Protein AF-0000000066513941 (afdb_homodimer)

Foldseek 3Di:
DVLVPLLVVLVVPDQQQQADPPQRHGNCLVCLPPPSNNVSSVVSPYDQQDDDPPDHSLGDPSRDPVRNVVSVVVVVVD/DVLVPLLVVLVVPDQQQQADPVQRHGNCLVCLPPPSNNVSSVVSPYDQQDDDPPDHSLGDPSRDPVNSVVSVVVVVVD

Sequence (156 aa):
QKVKAAKCLLECGADPNQPRQSDGRPPIFMALEDESLVEALVKHGADLFKTFQGWRLDAHPDTSPPIARMIKKLRQSMQKVKAAKCLLECGADPNQPRQSDGRPPIFMALEDESLVEALVKHGADLFKTFQGWRLDAHPDTSPPIARMIKKLRQSM

Radius of gyration: 16.65 Å; Cα contacts (8 Å, |Δi|>4): 236; chains: 2; bounding box: 23×48×45 Å

Structure (mmCIF, N/CA/C/O backbone):
data_AF-0000000066513941-model_v1
#
loop_
_entity.id
_entity.type
_entity.pdbx_description
1 polymer 'Ankyrin repeat protein'
#
loop_
_atom_site.group_PDB
_atom_site.id
_atom_site.type_symbol
_atom_site.label_atom_id
_atom_site.label_alt_id
_atom_site.label_comp_id
_atom_site.label_asym_id
_atom_site.label_entity_id
_atom_site.label_seq_id
_atom_site.pdbx_PDB_ins_code
_atom_site.Cartn_x
_atom_site.Cartn_y
_atom_site.Cartn_z
_atom_site.occupancy
_atom_site.B_iso_or_equiv
_atom_site.auth_seq_id
_atom_site.auth_comp_id
_atom_site.auth_asym_id
_atom_site.auth_atom_id
_atom_site.pdbx_PDB_model_num
ATOM 1 N N . GLN A 1 1 ? -13.742 4.715 -0.57 1 39.16 1 GLN A N 1
ATOM 2 C CA . GLN A 1 1 ? -13.023 4.215 -1.733 1 39.16 1 GLN A CA 1
ATOM 3 C C . GLN A 1 1 ? -11.641 3.691 -1.341 1 39.16 1 GLN A C 1
ATOM 5 O O . GLN A 1 1 ? -10.68 4.457 -1.279 1 39.16 1 GLN A O 1
ATOM 10 N N . LYS A 1 2 ? -11.562 2.633 -0.43 1 47.47 2 LYS A N 1
ATOM 11 C CA . LYS A 1 2 ? -10.648 1.896 0.438 1 47.47 2 LYS A CA 1
ATOM 12 C C . LYS A 1 2 ? -9.406 1.444 -0.326 1 47.47 2 LYS A C 1
ATOM 14 O O . LYS A 1 2 ? -8.297 1.474 0.209 1 47.47 2 LYS A O 1
ATOM 19 N N . VAL A 1 3 ? -9.477 1.122 -1.786 1 54.62 3 VAL A N 1
ATOM 20 C CA . VAL A 1 3 ? -8.406 0.767 -2.709 1 54.62 3 VAL A CA 1
ATOM 21 C C . VAL A 1 3 ? -7.531 1.988 -2.979 1 54.62 3 VAL A C 1
ATOM 23 O O . VAL A 1 3 ? -6.379 1.854 -3.396 1 54.62 3 VAL A O 1
ATOM 26 N N . LYS A 1 4 ? -7.781 3.059 -2.402 1 73.44 4 LYS A N 1
ATOM 27 C CA . LYS A 1 4 ? -7.176 4.332 -2.779 1 73.44 4 LYS A CA 1
ATOM 28 C C . LYS A 1 4 ? -5.797 4.492 -2.148 1 73.44 4 LYS A C 1
ATOM 30 O O . LYS A 1 4 ? -4.871 5 -2.789 1 73.44 4 LYS A O 1
ATOM 35 N N . ALA A 1 5 ? -5.539 3.682 -1.099 1 81.94 5 ALA A N 1
ATOM 36 C CA . ALA A 1 5 ? -4.273 3.918 -0.416 1 81.94 5 ALA A CA 1
ATOM 37 C C . ALA A 1 5 ? -3.135 3.16 -1.094 1 81.94 5 ALA A C 1
ATOM 39 O O . ALA A 1 5 ? -2.031 3.691 -1.25 1 81.94 5 ALA A O 1
ATOM 40 N N . ALA A 1 6 ? -3.414 1.974 -1.559 1 87.19 6 ALA A N 1
ATOM 41 C CA . ALA A 1 6 ? -2.404 1.22 -2.295 1 87.19 6 ALA A CA 1
ATOM 42 C C . ALA A 1 6 ? -2.025 1.932 -3.59 1 87.19 6 ALA A C 1
ATOM 44 O O . ALA A 1 6 ? -0.845 2.008 -3.941 1 87.19 6 ALA A O 1
ATOM 45 N N . LYS A 1 7 ? -3.01 2.445 -4.223 1 88.12 7 LYS A N 1
ATOM 46 C CA . LYS A 1 7 ? -2.764 3.18 -5.461 1 88.12 7 LYS A CA 1
ATOM 47 C C . LYS A 1 7 ? -1.881 4.398 -5.215 1 88.12 7 LYS A C 1
ATOM 49 O O . LYS A 1 7 ? -0.996 4.707 -6.016 1 88.12 7 LYS A O 1
ATOM 54 N N . CYS A 1 8 ? -2.086 5 -4.211 1 85.94 8 CYS A N 1
ATOM 55 C CA . CYS A 1 8 ? -1.29 6.168 -3.855 1 85.94 8 CYS A CA 1
ATOM 56 C C . CYS A 1 8 ? 0.178 5.797 -3.682 1 85.94 8 CYS A C 1
ATOM 58 O O . CYS A 1 8 ? 1.058 6.445 -4.25 1 85.94 8 CYS A O 1
ATOM 60 N N . LEU A 1 9 ? 0.419 4.727 -2.914 1 93.38 9 LEU A N 1
ATOM 61 C CA . LEU A 1 9 ? 1.801 4.324 -2.676 1 93.38 9 LEU A CA 1
ATOM 62 C C . LEU A 1 9 ? 2.48 3.92 -3.979 1 93.38 9 LEU A C 1
ATOM 64 O O . LEU A 1 9 ? 3.652 4.238 -4.199 1 93.38 9 LEU A O 1
ATOM 68 N N . LEU A 1 10 ? 1.769 3.365 -4.781 1 94.69 10 LEU A N 1
ATOM 69 C CA . LEU A 1 10 ? 2.307 2.99 -6.086 1 94.69 10 LEU A CA 1
ATOM 70 C C . LEU A 1 10 ? 2.619 4.23 -6.918 1 94.69 10 LEU A C 1
ATOM 72 O O . LEU A 1 10 ? 3.672 4.305 -7.555 1 94.69 10 LEU A O 1
ATOM 76 N N . GLU A 1 11 ? 1.761 5.219 -6.906 1 92.94 11 GLU A N 1
ATOM 77 C CA . GLU A 1 11 ? 1.978 6.477 -7.613 1 92.94 11 GLU A CA 1
ATOM 78 C C . GLU A 1 11 ? 3.158 7.246 -7.027 1 92.94 11 GLU A C 1
ATOM 80 O O . GLU A 1 11 ? 3.756 8.086 -7.699 1 92.94 11 GLU A O 1
ATOM 85 N N . CYS A 1 12 ? 3.531 6.844 -5.809 1 92.62 12 CYS A N 1
ATOM 86 C CA . CYS A 1 12 ? 4.652 7.477 -5.125 1 92.62 12 CYS A CA 1
ATOM 87 C C . CYS A 1 12 ? 5.945 6.707 -5.379 1 92.62 12 CYS A C 1
ATOM 89 O O . CYS A 1 12 ? 7.012 7.102 -4.902 1 92.62 12 CYS A O 1
ATOM 91 N N . GLY A 1 13 ? 5.809 5.621 -6.051 1 93.38 13 GLY A N 1
ATOM 92 C CA . GLY A 1 13 ? 7.027 4.973 -6.508 1 93.38 13 GLY A CA 1
ATOM 93 C C . GLY A 1 13 ? 7.293 3.648 -5.812 1 93.38 13 GLY A C 1
ATOM 94 O O . GLY A 1 13 ? 8.359 3.059 -5.977 1 93.38 13 GLY A O 1
ATOM 95 N N . ALA A 1 14 ? 6.367 3.193 -5.051 1 95.12 14 ALA A N 1
ATOM 96 C CA . ALA A 1 14 ? 6.527 1.876 -4.438 1 95.12 14 ALA A CA 1
ATOM 97 C C . ALA A 1 14 ? 6.715 0.796 -5.5 1 95.12 14 ALA A C 1
ATOM 99 O O . ALA A 1 14 ? 6.051 0.819 -6.539 1 95.12 14 ALA A O 1
ATOM 100 N N . ASP A 1 15 ? 7.648 -0.113 -5.254 1 95.69 15 ASP A N 1
ATOM 101 C CA . ASP A 1 15 ? 7.891 -1.234 -6.156 1 95.69 15 ASP A CA 1
ATOM 102 C C . ASP A 1 15 ? 6.805 -2.299 -6.008 1 95.69 15 ASP A C 1
ATOM 104 O O . ASP A 1 15 ? 6.688 -2.936 -4.961 1 95.69 15 ASP A O 1
ATOM 108 N N . PRO A 1 16 ? 6.07 -2.541 -7.023 1 96.31 16 PRO A N 1
ATOM 109 C CA . PRO A 1 16 ? 4.984 -3.518 -6.926 1 96.31 16 PRO A CA 1
ATOM 110 C C . PRO A 1 16 ? 5.492 -4.953 -6.812 1 96.31 16 PRO A C 1
ATOM 112 O O . PRO A 1 16 ? 4.707 -5.871 -6.555 1 96.31 16 PRO A O 1
ATOM 115 N N . ASN A 1 17 ? 6.773 -5.145 -6.941 1 97.19 17 ASN A N 1
ATOM 116 C CA . ASN A 1 17 ? 7.324 -6.496 -6.949 1 97.19 17 ASN A CA 1
ATOM 117 C C . ASN A 1 17 ? 8.18 -6.762 -5.715 1 97.19 17 ASN A C 1
ATOM 119 O O . ASN A 1 17 ? 8.695 -7.863 -5.539 1 97.19 17 ASN A O 1
ATOM 123 N N . GLN A 1 18 ? 8.344 -5.762 -4.887 1 95.88 18 GLN A N 1
ATOM 124 C CA . GLN A 1 18 ? 9.109 -5.969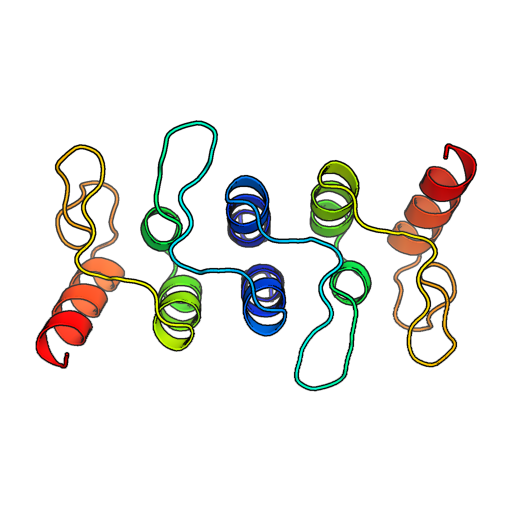 -3.664 1 95.88 18 GLN A CA 1
ATOM 125 C C . GLN A 1 18 ? 8.367 -6.883 -2.695 1 95.88 18 GLN A C 1
ATOM 127 O O . GLN A 1 18 ? 7.297 -6.531 -2.199 1 95.88 18 GLN A O 1
ATOM 132 N N . PRO A 1 19 ? 8.984 -7.977 -2.387 1 95.81 19 PRO A N 1
ATOM 133 C CA . PRO A 1 19 ? 8.273 -8.922 -1.513 1 95.81 19 PRO A CA 1
ATOM 134 C C . PRO A 1 19 ? 8.195 -8.43 -0.067 1 95.81 19 PRO A C 1
ATOM 136 O O . PRO A 1 19 ? 9.039 -7.652 0.375 1 95.81 19 PRO A O 1
ATOM 139 N N . ARG A 1 20 ? 7.121 -8.898 0.581 1 94.62 20 ARG A N 1
ATOM 140 C CA . ARG A 1 20 ? 6.984 -8.625 2.008 1 94.62 20 ARG A CA 1
ATOM 141 C C . ARG A 1 20 ? 8.164 -9.195 2.789 1 94.62 20 ARG A C 1
ATOM 143 O O . ARG A 1 20 ? 8.523 -10.359 2.607 1 94.62 20 ARG A O 1
ATOM 150 N N . GLN A 1 21 ? 8.648 -8.375 3.645 1 91.75 21 GLN A N 1
ATOM 151 C CA . GLN A 1 21 ? 9.875 -8.734 4.348 1 91.75 21 GLN A CA 1
ATOM 152 C C . GLN A 1 21 ? 9.648 -9.906 5.297 1 91.75 21 GLN A C 1
ATOM 154 O O . GLN A 1 21 ? 10.531 -10.742 5.477 1 91.75 21 GLN A O 1
ATOM 159 N N . SER A 1 22 ? 8.477 -9.992 5.84 1 92.25 22 SER A N 1
ATOM 160 C CA . SER A 1 22 ? 8.203 -10.961 6.898 1 92.25 22 SER A CA 1
ATOM 161 C C . SER A 1 22 ? 8.164 -12.383 6.348 1 92.25 22 SER A C 1
ATOM 163 O O . SER A 1 22 ? 8.609 -13.32 7.016 1 92.25 22 SER A O 1
ATOM 165 N N . ASP A 1 23 ? 7.668 -12.578 5.129 1 94.06 23 ASP A N 1
ATOM 166 C CA . ASP A 1 23 ? 7.457 -13.953 4.672 1 94.06 23 ASP A CA 1
ATOM 167 C C . ASP A 1 23 ? 7.824 -14.102 3.195 1 94.06 23 ASP A C 1
ATOM 169 O O . ASP A 1 23 ? 7.676 -15.18 2.619 1 94.06 23 ASP A O 1
ATOM 173 N N . GLY A 1 24 ? 8.25 -12.961 2.512 1 94.69 24 GLY A N 1
ATOM 174 C CA . GLY A 1 24 ? 8.664 -13.031 1.119 1 94.69 24 GLY A CA 1
ATOM 175 C C . GLY A 1 24 ? 7.496 -13 0.149 1 94.69 24 GLY A C 1
ATOM 176 O O . GLY A 1 24 ? 7.676 -13.203 -1.054 1 94.69 24 GLY A O 1
ATOM 177 N N . ARG A 1 25 ? 6.238 -12.719 0.625 1 94.69 25 ARG A N 1
ATOM 178 C CA . ARG A 1 25 ? 5.047 -12.711 -0.22 1 94.69 25 ARG A CA 1
ATOM 179 C C . ARG A 1 25 ? 5.066 -11.531 -1.182 1 94.69 25 ARG A C 1
ATOM 181 O O . ARG A 1 25 ? 5.203 -10.383 -0.756 1 94.69 25 ARG A O 1
ATOM 188 N N . PRO A 1 26 ? 4.961 -11.867 -2.457 1 96.06 26 PRO A N 1
ATOM 189 C CA . PRO A 1 26 ? 4.844 -10.75 -3.393 1 96.06 26 PRO A CA 1
ATOM 190 C C . PRO A 1 26 ? 3.531 -9.984 -3.232 1 96.06 26 PRO A C 1
ATOM 192 O O . PRO A 1 26 ? 2.494 -10.586 -2.936 1 96.06 26 PRO A O 1
ATOM 195 N N . PRO A 1 27 ? 3.592 -8.656 -3.508 1 95.25 27 PRO A N 1
ATOM 196 C CA . PRO A 1 27 ? 2.402 -7.816 -3.35 1 95.25 27 PRO A CA 1
ATOM 197 C C . PRO A 1 27 ? 1.204 -8.336 -4.141 1 95.25 27 PRO A C 1
ATOM 199 O O . PRO A 1 27 ? 0.071 -8.289 -3.654 1 95.25 27 PRO A O 1
ATOM 202 N N . ILE A 1 28 ? 1.425 -8.93 -5.254 1 95.75 28 ILE A N 1
ATOM 203 C CA . ILE A 1 28 ? 0.336 -9.375 -6.117 1 95.75 28 ILE A CA 1
ATOM 204 C C . ILE A 1 28 ? -0.45 -10.484 -5.43 1 95.75 28 ILE A C 1
ATOM 206 O O . ILE A 1 28 ? -1.646 -10.656 -5.68 1 95.75 28 ILE A O 1
ATOM 210 N N . PHE A 1 29 ? 0.138 -11.188 -4.512 1 95.38 29 PHE A N 1
ATOM 211 C CA . PHE A 1 29 ? -0.552 -12.266 -3.811 1 95.38 29 PHE A CA 1
ATOM 212 C C . PHE A 1 29 ? -1.425 -11.711 -2.691 1 95.38 29 PHE A C 1
ATOM 214 O O . PHE A 1 29 ? -2.207 -12.445 -2.084 1 95.38 29 PHE A O 1
ATOM 221 N N . MET A 1 30 ? -1.392 -10.516 -2.537 1 89.25 30 MET A N 1
ATOM 222 C CA . MET A 1 30 ? -2.307 -9.883 -1.594 1 89.25 30 MET A CA 1
ATOM 223 C C . MET A 1 30 ? -3.578 -9.414 -2.297 1 89.25 30 MET A C 1
ATOM 225 O O . MET A 1 30 ? -4.539 -9 -1.646 1 89.25 30 MET A O 1
ATOM 229 N N . ALA A 1 31 ? -3.67 -9.5 -3.525 1 92.56 31 ALA A N 1
ATOM 230 C CA . ALA A 1 31 ? -4.781 -9.008 -4.336 1 92.56 31 ALA A CA 1
ATOM 231 C C . ALA A 1 31 ? -5.66 -10.156 -4.816 1 92.56 31 ALA A C 1
ATOM 233 O O . ALA A 1 31 ? -6.453 -9.992 -5.75 1 92.56 31 ALA A O 1
ATOM 234 N N . LEU A 1 32 ? -5.664 -11.234 -4.188 1 93.69 32 LEU A N 1
ATOM 235 C CA . LEU A 1 32 ? -6.262 -12.477 -4.668 1 93.69 32 LEU A CA 1
ATOM 236 C C . LEU A 1 32 ? -7.781 -12.367 -4.715 1 93.69 32 LEU A C 1
ATOM 238 O O . LEU A 1 32 ? -8.445 -13.188 -5.344 1 93.69 32 LEU A O 1
ATOM 242 N N . GLU A 1 33 ? -8.336 -11.352 -4.094 1 93 33 GLU A N 1
ATOM 243 C CA . GLU A 1 33 ? -9.789 -11.172 -4.09 1 93 33 GLU A CA 1
ATOM 244 C C . GLU A 1 33 ? -10.172 -9.742 -4.434 1 93 33 GLU A C 1
ATOM 246 O O . GLU A 1 33 ? -11.289 -9.305 -4.156 1 93 33 GLU A O 1
ATOM 251 N N . ASP A 1 34 ? -9.242 -9.031 -4.98 1 90.75 34 ASP A N 1
ATOM 252 C CA . ASP A 1 34 ? -9.445 -7.602 -5.219 1 90.75 34 ASP A CA 1
ATOM 253 C C . ASP A 1 34 ? -9.016 -7.215 -6.629 1 90.75 34 ASP A C 1
ATOM 255 O O . ASP A 1 34 ? -7.855 -6.871 -6.863 1 90.75 34 ASP A O 1
ATOM 259 N N . GLU A 1 35 ? -10.039 -7.074 -7.438 1 92.69 35 GLU A N 1
ATOM 260 C CA . GLU A 1 35 ? -9.766 -6.77 -8.836 1 92.69 35 GLU A CA 1
ATOM 261 C C . GLU A 1 35 ? -9.086 -5.41 -8.984 1 92.69 35 GLU A C 1
ATOM 263 O O . GLU A 1 35 ? -8.172 -5.254 -9.797 1 92.69 35 GLU A O 1
ATOM 268 N N . SER A 1 36 ? -9.547 -4.488 -8.234 1 90 36 SER A N 1
ATOM 269 C CA . SER A 1 36 ? -9 -3.135 -8.32 1 90 36 SER A CA 1
ATOM 270 C C . SER A 1 36 ? -7.527 -3.109 -7.926 1 90 36 SER A C 1
ATOM 272 O O . SER A 1 36 ? -6.734 -2.383 -8.523 1 90 36 SER A O 1
ATOM 274 N N . LEU A 1 37 ? -7.184 -3.873 -6.918 1 92.19 37 LEU A N 1
ATOM 275 C CA . LEU A 1 37 ? -5.789 -3.924 -6.492 1 92.19 37 LEU A CA 1
ATOM 276 C C . LEU A 1 37 ? -4.93 -4.633 -7.531 1 92.19 37 LEU A C 1
ATOM 278 O O . LEU A 1 37 ? -3.799 -4.215 -7.793 1 92.19 37 LEU A O 1
ATOM 282 N N . VAL A 1 38 ? -5.43 -5.688 -8.141 1 94.25 38 VAL A N 1
ATOM 283 C CA . VAL A 1 38 ? -4.715 -6.352 -9.227 1 94.25 38 VAL A CA 1
ATOM 284 C C . VAL A 1 38 ? -4.418 -5.348 -10.336 1 94.25 38 VAL A C 1
ATOM 286 O O . VAL A 1 38 ? -3.271 -5.227 -10.781 1 94.25 38 VAL A O 1
ATOM 289 N N . GLU A 1 39 ? -5.375 -4.613 -10.727 1 93.94 39 GLU A N 1
ATOM 290 C CA . GLU A 1 39 ? -5.227 -3.648 -11.812 1 93.94 39 GLU A CA 1
ATOM 291 C C . GLU A 1 39 ? -4.184 -2.588 -11.469 1 93.94 39 GLU A C 1
ATOM 293 O O . GLU A 1 39 ? -3.357 -2.227 -12.305 1 93.94 39 GLU A O 1
ATOM 298 N N . ALA A 1 40 ? -4.23 -2.109 -10.273 1 92.5 40 ALA A N 1
ATOM 299 C CA . ALA A 1 40 ? -3.277 -1.09 -9.836 1 92.5 40 ALA A CA 1
ATOM 300 C C . ALA A 1 40 ? -1.85 -1.626 -9.867 1 92.5 40 ALA A C 1
ATOM 302 O O . ALA A 1 40 ? -0.937 -0.953 -10.352 1 92.5 40 ALA A O 1
ATOM 303 N N . LEU A 1 41 ? -1.693 -2.822 -9.336 1 95.81 41 LEU A N 1
ATOM 304 C CA . LEU A 1 41 ? -0.368 -3.432 -9.297 1 95.81 41 LEU A CA 1
ATOM 305 C C . LEU A 1 41 ? 0.157 -3.68 -10.711 1 95.81 41 LEU A C 1
ATOM 307 O O . LEU A 1 41 ? 1.301 -3.338 -11.023 1 95.81 41 LEU A O 1
ATOM 311 N N . VAL A 1 42 ? -0.641 -4.184 -11.57 1 96.06 42 VAL A N 1
ATOM 312 C CA . VAL A 1 42 ? -0.251 -4.492 -12.945 1 96.06 42 VAL A CA 1
ATOM 313 C C . VAL A 1 42 ? 0.113 -3.203 -13.68 1 96.06 42 VAL A C 1
ATOM 315 O O . VAL A 1 42 ? 1.118 -3.148 -14.391 1 96.06 42 VAL A O 1
ATOM 318 N N . LYS A 1 43 ? -0.709 -2.23 -13.516 1 94.88 43 LYS A N 1
ATOM 319 C CA . LYS A 1 43 ? -0.451 -0.937 -14.148 1 94.88 43 LYS A CA 1
ATOM 320 C C . LYS A 1 43 ? 0.923 -0.401 -13.758 1 94.88 43 LYS A C 1
ATOM 322 O O . LYS A 1 43 ? 1.573 0.288 -14.547 1 94.88 43 LYS A O 1
ATOM 327 N N . HIS A 1 44 ? 1.407 -0.817 -12.617 1 95.81 44 HIS A N 1
ATOM 328 C CA . HIS A 1 44 ? 2.672 -0.286 -12.125 1 95.81 44 HIS A CA 1
ATOM 329 C C . HIS A 1 44 ? 3.797 -1.303 -12.281 1 95.81 44 HIS A C 1
ATOM 331 O O . HIS A 1 44 ? 4.879 -1.134 -11.711 1 95.81 44 HIS A O 1
ATOM 337 N N . GLY A 1 45 ? 3.512 -2.441 -12.945 1 96.31 45 GLY A N 1
ATOM 338 C CA . GLY A 1 45 ? 4.582 -3.312 -13.398 1 96.31 45 GLY A CA 1
ATOM 339 C C . GLY A 1 45 ? 4.703 -4.586 -12.586 1 96.31 45 GLY A C 1
ATOM 340 O O . GLY A 1 45 ? 5.754 -5.23 -12.578 1 96.31 45 GLY A O 1
ATOM 341 N N . ALA A 1 46 ? 3.65 -4.902 -11.922 1 96.69 46 ALA A N 1
ATOM 342 C CA . ALA A 1 46 ? 3.688 -6.145 -11.156 1 96.69 46 ALA A CA 1
ATOM 343 C C . ALA A 1 46 ? 3.922 -7.344 -12.07 1 96.69 46 ALA A C 1
ATOM 345 O O . ALA A 1 46 ? 3.371 -7.41 -13.172 1 96.69 46 ALA A O 1
ATOM 346 N N . ASP A 1 47 ? 4.715 -8.289 -11.578 1 96.81 47 ASP A N 1
ATOM 347 C CA . ASP A 1 47 ? 4.996 -9.531 -12.289 1 96.81 47 ASP A CA 1
ATOM 348 C C . ASP A 1 47 ? 3.926 -10.586 -12 1 96.81 47 ASP A C 1
ATOM 350 O O . ASP A 1 47 ? 3.895 -11.156 -10.914 1 96.81 47 ASP A O 1
ATOM 354 N N . LEU A 1 48 ? 3.184 -10.93 -12.984 1 96.75 48 LEU A N 1
ATOM 355 C CA . LEU A 1 48 ? 2.068 -11.852 -12.82 1 96.75 48 LEU A CA 1
ATOM 356 C C . LEU A 1 48 ? 2.549 -13.297 -12.883 1 96.75 48 LEU A C 1
ATOM 358 O O . LEU A 1 48 ? 1.788 -14.227 -12.594 1 96.75 48 LEU A O 1
ATOM 362 N N . PHE A 1 49 ? 3.717 -13.461 -13.18 1 95.94 49 PHE A N 1
ATOM 363 C CA . PHE A 1 49 ? 4.23 -14.812 -13.375 1 95.94 49 PHE A CA 1
ATOM 364 C C . PHE A 1 49 ? 4.98 -15.297 -12.141 1 95.94 49 PHE A C 1
ATOM 366 O O . PHE A 1 49 ? 5.387 -16.453 -12.07 1 95.94 49 PHE A O 1
ATOM 373 N N . LYS A 1 50 ? 5.121 -14.43 -11.219 1 94.12 50 LYS A N 1
ATOM 374 C CA . LYS A 1 50 ? 5.766 -14.828 -9.969 1 94.12 50 LYS A CA 1
ATOM 375 C C . LYS A 1 50 ? 4.945 -15.891 -9.25 1 94.12 50 LYS A C 1
ATOM 377 O O . LYS A 1 50 ? 3.715 -15.828 -9.227 1 94.12 50 LYS A O 1
ATOM 382 N N . THR A 1 51 ? 5.707 -16.812 -8.656 1 96.25 51 THR A N 1
ATOM 383 C CA . THR A 1 51 ? 5.062 -17.797 -7.805 1 96.25 51 THR A CA 1
ATOM 384 C C . THR A 1 51 ? 5.348 -17.516 -6.332 1 96.25 51 THR A C 1
ATOM 386 O O . THR A 1 51 ? 6.258 -16.75 -6.008 1 96.25 51 THR A O 1
ATOM 389 N N . PHE A 1 52 ? 4.488 -18.047 -5.559 1 97.12 52 PHE A N 1
ATOM 390 C CA . PHE A 1 52 ? 4.637 -17.938 -4.109 1 97.12 52 PHE A CA 1
ATOM 391 C C . PHE A 1 52 ? 4.281 -19.266 -3.439 1 97.12 52 PHE A C 1
ATOM 393 O O . PHE A 1 52 ? 3.176 -19.781 -3.617 1 97.12 52 PHE A O 1
ATOM 400 N N . GLN A 1 53 ? 5.27 -19.828 -2.781 1 96.81 53 GLN A N 1
ATOM 401 C CA . GLN A 1 53 ? 5.082 -21.094 -2.09 1 96.81 53 GLN A CA 1
ATOM 402 C C . GLN A 1 53 ? 4.578 -22.172 -3.047 1 96.81 53 GLN A C 1
ATOM 404 O O . GLN A 1 53 ? 3.684 -22.938 -2.699 1 96.81 53 GLN A O 1
ATOM 409 N N . GLY A 1 54 ? 4.992 -22.016 -4.289 1 96.44 54 GLY A N 1
ATOM 410 C CA . GLY A 1 54 ? 4.707 -23.047 -5.273 1 96.44 54 GLY A CA 1
ATOM 411 C C . GLY A 1 54 ? 3.443 -22.781 -6.066 1 96.44 54 GLY A C 1
ATOM 412 O O . GLY A 1 54 ? 3.104 -23.547 -6.977 1 96.44 54 GLY A O 1
ATOM 413 N N . TRP A 1 55 ? 2.793 -21.75 -5.699 1 97.31 55 TRP A N 1
ATOM 414 C CA . TRP A 1 55 ? 1.523 -21.484 -6.367 1 97.31 55 TRP A CA 1
ATOM 415 C C . TRP A 1 55 ? 1.669 -20.359 -7.387 1 97.31 55 TRP A C 1
ATOM 417 O O . TRP A 1 55 ? 2.348 -19.359 -7.125 1 97.31 55 TRP A O 1
ATOM 427 N N . ARG A 1 56 ? 0.981 -20.625 -8.5 1 96.19 56 ARG A N 1
ATOM 428 C CA . ARG A 1 56 ? 0.695 -19.516 -9.414 1 96.19 56 ARG A CA 1
ATOM 429 C C . ARG A 1 56 ? -0.477 -18.688 -8.906 1 96.19 56 ARG A C 1
ATOM 431 O O . ARG A 1 56 ? -1.341 -19.188 -8.188 1 96.19 56 ARG A O 1
ATOM 438 N N . LEU A 1 57 ? -0.46 -17.422 -9.383 1 96.56 57 LEU A N 1
ATOM 439 C CA . LEU A 1 57 ? -1.515 -16.5 -8.969 1 96.56 57 LEU A CA 1
ATOM 440 C C . LEU A 1 57 ? -2.889 -17.031 -9.352 1 96.56 57 LEU A C 1
ATOM 442 O O . LEU A 1 57 ? -3.812 -17.031 -8.531 1 96.56 57 LEU A O 1
ATOM 446 N N . ASP A 1 58 ? -3.059 -17.516 -10.555 1 96.19 58 ASP A N 1
ATOM 447 C CA . ASP A 1 58 ? -4.359 -17.922 -11.07 1 96.19 58 ASP A CA 1
ATOM 448 C C . ASP A 1 58 ? -4.758 -19.297 -10.547 1 96.19 58 ASP A C 1
ATOM 450 O O . ASP A 1 58 ? -5.918 -19.688 -10.648 1 96.19 58 ASP A O 1
ATOM 454 N N . ALA A 1 59 ? -3.836 -20.031 -9.93 1 96.06 59 ALA A N 1
ATOM 455 C CA . ALA A 1 59 ? -4.102 -21.391 -9.5 1 96.06 59 ALA A CA 1
ATOM 456 C C . ALA A 1 59 ? -4.09 -21.516 -7.98 1 96.06 59 ALA A C 1
ATOM 458 O O . ALA A 1 59 ? -4.344 -22.578 -7.43 1 96.06 59 ALA A O 1
ATOM 459 N N . HIS A 1 60 ? -3.789 -20.469 -7.293 1 97.19 60 HIS A N 1
ATOM 460 C CA . HIS A 1 60 ? -3.789 -20.484 -5.836 1 97.19 60 HIS A CA 1
ATOM 461 C C . HIS A 1 60 ? -5.184 -20.781 -5.293 1 97.19 60 HIS A C 1
ATOM 463 O O . HIS A 1 60 ? -6.176 -20.234 -5.789 1 97.19 60 HIS A O 1
ATOM 469 N N . PRO A 1 61 ? -5.27 -21.484 -4.242 1 96.25 61 PRO A N 1
ATOM 470 C CA . PRO A 1 61 ? -6.586 -21.875 -3.729 1 96.25 61 PRO A CA 1
ATOM 471 C C . PRO A 1 61 ? -7.395 -20.688 -3.219 1 96.25 61 PRO A C 1
ATOM 473 O O . PRO A 1 61 ? -8.625 -20.719 -3.254 1 96.25 61 PRO A O 1
ATOM 476 N N . ASP A 1 62 ? -6.734 -19.734 -2.811 1 94.94 62 ASP A N 1
ATOM 477 C CA . ASP A 1 62 ? -7.418 -18.578 -2.256 1 94.94 62 ASP A CA 1
ATOM 478 C C . ASP A 1 62 ? -7.785 -17.578 -3.354 1 94.94 62 ASP A C 1
ATOM 480 O O . ASP A 1 62 ? -8.477 -16.594 -3.1 1 94.94 62 ASP A O 1
ATOM 484 N N . THR A 1 63 ? -7.348 -17.781 -4.504 1 97.25 63 THR A N 1
ATOM 485 C CA . THR A 1 63 ? -7.676 -16.844 -5.582 1 97.25 63 THR A CA 1
ATOM 486 C C . THR A 1 63 ? -9.141 -17 -5.992 1 97.25 63 THR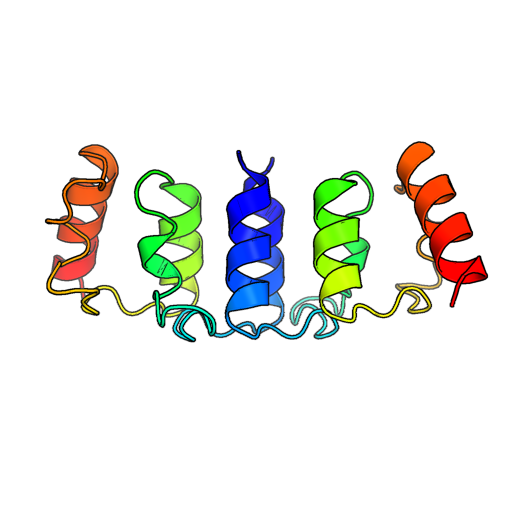 A C 1
ATOM 488 O O . THR A 1 63 ? -9.586 -18.094 -6.344 1 97.25 63 THR A O 1
ATOM 491 N N . SER A 1 64 ? -9.844 -15.875 -5.934 1 97.12 64 SER A N 1
ATOM 492 C CA . SER A 1 64 ? -11.242 -15.922 -6.348 1 97.12 64 SER A CA 1
ATOM 493 C C . SER A 1 64 ? -11.367 -16.203 -7.84 1 97.12 64 SER A C 1
ATOM 495 O O . SER A 1 64 ? -10.508 -15.797 -8.625 1 97.12 64 SER A O 1
ATOM 497 N N . PRO A 1 65 ? -12.445 -16.828 -8.195 1 97.5 65 PRO A N 1
ATOM 498 C CA . PRO A 1 65 ? -12.609 -17.188 -9.609 1 97.5 65 PRO A CA 1
ATOM 499 C C . PRO A 1 65 ? -12.547 -15.977 -10.539 1 97.5 65 PRO A C 1
ATOM 501 O O . PRO A 1 65 ? -11.859 -16.016 -11.562 1 97.5 65 PRO A O 1
ATOM 504 N N . PRO A 1 66 ? -13.188 -14.906 -10.219 1 97.5 66 PRO A N 1
ATOM 505 C CA . PRO A 1 66 ? -13.062 -13.75 -11.109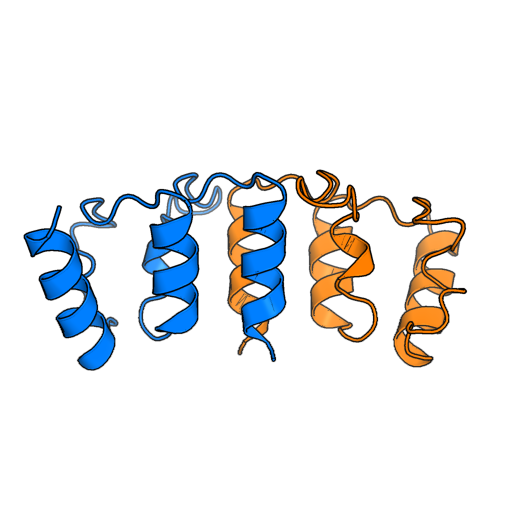 1 97.5 66 PRO A CA 1
ATOM 506 C C . PRO A 1 66 ? -11.617 -13.273 -11.258 1 97.5 66 PRO A C 1
ATOM 508 O O . PRO A 1 66 ? -11.203 -12.883 -12.352 1 97.5 66 PRO A O 1
ATOM 511 N N . ILE A 1 67 ? -10.898 -13.289 -10.148 1 97.62 67 ILE A N 1
ATOM 512 C CA . ILE A 1 67 ? -9.508 -12.859 -10.203 1 97.62 67 ILE A CA 1
ATOM 513 C C . ILE A 1 67 ? -8.688 -13.844 -11.039 1 97.62 67 ILE A C 1
ATOM 515 O O . ILE A 1 67 ? -7.852 -13.438 -11.844 1 97.62 67 ILE A O 1
ATOM 519 N N . ALA A 1 68 ? -8.953 -15.117 -10.828 1 97.81 68 ALA A N 1
ATOM 520 C CA . ALA A 1 68 ? -8.258 -16.141 -11.602 1 97.81 68 ALA A CA 1
ATOM 521 C C . ALA A 1 68 ? -8.469 -15.93 -13.094 1 97.81 68 ALA A C 1
ATOM 523 O O . ALA A 1 68 ? -7.516 -16.016 -13.875 1 97.81 68 ALA A O 1
ATOM 524 N N . ARG A 1 69 ? -9.625 -15.688 -13.43 1 97.44 69 ARG A N 1
ATOM 525 C CA . ARG A 1 69 ? -9.945 -15.461 -14.836 1 97.44 69 ARG A CA 1
ATOM 526 C C . ARG A 1 69 ? -9.242 -14.219 -15.367 1 97.44 69 ARG A C 1
ATOM 528 O O . ARG A 1 69 ? -8.688 -14.234 -16.469 1 97.44 69 ARG A O 1
ATOM 535 N N . MET A 1 70 ? -9.289 -13.211 -14.57 1 97.06 70 MET A N 1
ATOM 536 C CA . MET A 1 70 ? -8.641 -11.969 -14.961 1 97.06 70 MET A CA 1
ATOM 537 C C . MET A 1 70 ? -7.145 -12.172 -15.164 1 97.06 70 MET A C 1
ATOM 539 O O . MET A 1 70 ? -6.574 -11.703 -16.156 1 97.06 70 MET A O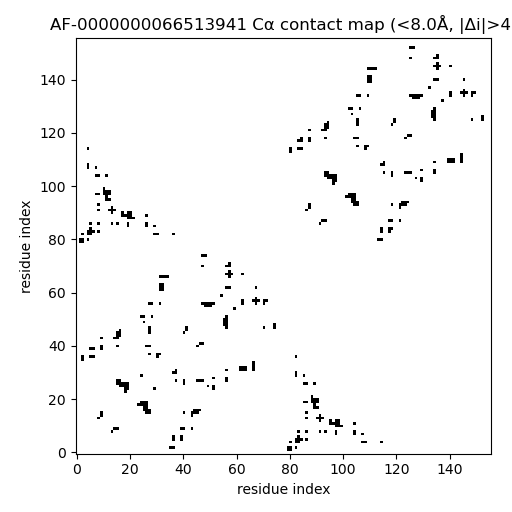 1
ATOM 543 N N . ILE A 1 71 ? -6.527 -12.867 -14.266 1 97.06 71 ILE A N 1
ATOM 544 C CA . ILE A 1 71 ? -5.09 -13.109 -14.32 1 97.06 71 ILE A CA 1
ATOM 545 C C . ILE A 1 71 ? -4.75 -13.906 -15.57 1 97.06 71 ILE A C 1
ATOM 547 O O . ILE A 1 71 ? -3.777 -13.609 -16.266 1 97.06 71 ILE A O 1
ATOM 551 N N . LYS A 1 72 ? -5.488 -14.867 -15.859 1 96.19 72 LYS A N 1
ATOM 552 C CA . LYS A 1 72 ? -5.266 -15.68 -17.062 1 96.19 72 LYS A CA 1
ATOM 553 C C . LYS A 1 72 ? -5.336 -14.82 -18.312 1 96.19 72 LYS A C 1
ATOM 555 O O . LYS A 1 72 ? -4.484 -14.945 -19.203 1 96.19 72 LYS A O 1
ATOM 560 N N . LYS A 1 73 ? -6.293 -14 -18.328 1 96.12 73 LYS A N 1
ATOM 561 C CA . LYS A 1 73 ? -6.453 -13.125 -19.484 1 96.12 73 LYS A CA 1
ATOM 562 C C . LYS A 1 73 ? -5.273 -12.164 -19.609 1 96.12 73 LYS A C 1
ATOM 564 O O . LYS A 1 73 ? -4.75 -11.961 -20.719 1 96.12 73 LYS A O 1
ATOM 569 N N . LEU A 1 74 ? -4.855 -11.562 -18.531 1 95.44 74 LEU A N 1
ATOM 570 C CA . LEU A 1 74 ? -3.748 -10.609 -18.531 1 95.44 74 LEU A CA 1
ATOM 571 C C . LEU A 1 74 ? -2.451 -11.289 -18.953 1 95.44 74 LEU A C 1
ATOM 573 O O . LEU A 1 74 ? -1.672 -10.719 -19.734 1 95.44 74 LEU A O 1
ATOM 577 N N . ARG A 1 75 ? -2.248 -12.5 -18.516 1 94.31 75 ARG A N 1
ATOM 578 C CA . ARG A 1 75 ? -1.033 -13.234 -18.844 1 94.31 75 ARG A CA 1
ATOM 579 C C . ARG A 1 75 ? -0.974 -13.562 -20.344 1 94.31 75 ARG A C 1
ATOM 581 O O . ARG A 1 75 ? 0.104 -13.555 -20.938 1 94.31 75 ARG A O 1
ATOM 588 N N . GLN A 1 76 ? -2.053 -13.789 -20.906 1 92.81 76 GLN A N 1
ATOM 589 C CA . GLN A 1 76 ? -2.125 -14.117 -22.312 1 92.81 76 GLN A CA 1
ATOM 590 C C . GLN A 1 76 ? -1.806 -12.906 -23.188 1 92.81 76 GLN A C 1
ATOM 592 O O . GLN A 1 76 ? -1.333 -13.047 -24.312 1 92.81 76 GLN A O 1
ATOM 597 N N . SER A 1 77 ? -2.068 -11.789 -22.625 1 88 77 SER A N 1
ATOM 598 C CA . SER A 1 77 ? -1.869 -10.562 -23.375 1 88 77 SER A CA 1
ATOM 599 C C . SER A 1 77 ? -0.454 -10.023 -23.203 1 88 77 SER A C 1
ATOM 601 O O . SER A 1 77 ? -0.104 -8.984 -23.766 1 88 77 SER A O 1
ATOM 603 N N . MET A 1 78 ? 0.317 -10.633 -22.5 1 83.81 78 MET A N 1
ATOM 604 C CA . MET A 1 78 ? 1.676 -10.164 -22.25 1 83.81 78 MET A CA 1
ATOM 605 C C . MET A 1 78 ? 2.674 -10.867 -23.172 1 83.81 78 MET A C 1
ATOM 607 O O . MET A 1 78 ? 2.398 -11.953 -23.672 1 83.81 78 MET A O 1
ATOM 611 N N . GLN B 1 1 ? -11.852 -5.664 4.215 1 40 1 GLN B N 1
ATOM 612 C CA . GLN B 1 1 ? -10.766 -5.129 5.02 1 40 1 GLN B CA 1
ATOM 613 C C . GLN B 1 1 ? -9.758 -4.367 4.156 1 40 1 GLN B C 1
ATOM 615 O O . GLN B 1 1 ? -8.797 -4.949 3.65 1 40 1 GLN B O 1
ATOM 620 N N . LYS B 1 2 ? -10.266 -3.346 3.354 1 47.12 2 LYS B N 1
ATOM 621 C CA . LYS B 1 2 ? -9.914 -2.488 2.227 1 47.12 2 LYS B CA 1
ATOM 622 C C . LYS B 1 2 ? -8.586 -1.782 2.471 1 47.12 2 LYS B C 1
ATOM 624 O O . LYS B 1 2 ? -7.781 -1.62 1.547 1 47.12 2 LYS B O 1
ATOM 629 N N . VAL B 1 3 ? -8.156 -1.424 3.865 1 55.12 3 VAL B N 1
ATOM 630 C CA . VAL B 1 3 ? -6.906 -0.817 4.312 1 55.12 3 VAL B CA 1
ATOM 631 C C . VAL B 1 3 ? -5.766 -1.822 4.172 1 55.12 3 VAL B C 1
ATOM 633 O O . VAL B 1 3 ? -4.598 -1.436 4.07 1 55.12 3 VAL B O 1
ATOM 636 N N . LYS B 1 4 ? -5.992 -2.924 3.676 1 73.44 4 LYS B N 1
ATOM 637 C CA . LYS B 1 4 ? -5.047 -4.035 3.746 1 73.44 4 LYS B CA 1
ATOM 638 C C . LYS B 1 4 ? -3.998 -3.938 2.645 1 73.44 4 LYS B C 1
ATOM 640 O O . LYS B 1 4 ? -2.82 -4.223 2.873 1 73.44 4 LYS B O 1
ATOM 645 N N . ALA B 1 5 ? -4.316 -3.119 1.633 1 82 5 ALA B N 1
ATOM 646 C CA . ALA B 1 5 ? -3.375 -3.125 0.517 1 82 5 ALA B CA 1
ATOM 647 C C . ALA B 1 5 ? -2.236 -2.139 0.754 1 82 5 ALA B C 1
ATOM 649 O O . ALA B 1 5 ? -1.076 -2.439 0.466 1 82 5 ALA B O 1
ATOM 650 N N . ALA B 1 6 ? -2.543 -1.002 1.323 1 87.25 6 ALA B N 1
ATOM 651 C CA . ALA B 1 6 ? -1.497 -0.041 1.666 1 87.25 6 ALA B CA 1
ATOM 652 C C . ALA B 1 6 ? -0.532 -0.623 2.695 1 87.25 6 ALA B C 1
ATOM 654 O O . ALA B 1 6 ? 0.684 -0.459 2.578 1 87.25 6 ALA B O 1
ATOM 655 N N . LYS B 1 7 ? -1.092 -1.315 3.623 1 88.19 7 LYS B N 1
ATOM 656 C CA . LYS B 1 7 ? -0.266 -1.947 4.648 1 88.19 7 LYS B CA 1
ATOM 657 C C . LYS B 1 7 ? 0.674 -2.98 4.035 1 88.19 7 LYS B C 1
ATOM 659 O O . LYS B 1 7 ? 1.836 -3.086 4.434 1 88.19 7 LYS B O 1
ATOM 664 N N . CYS B 1 8 ? 0.21 -3.631 3.164 1 86.06 8 CYS B N 1
ATOM 665 C CA . CYS B 1 8 ? 1.021 -4.633 2.484 1 86.06 8 CYS B CA 1
ATOM 666 C C . CYS B 1 8 ? 2.225 -3.992 1.802 1 86.06 8 CYS B C 1
ATOM 668 O O . CYS B 1 8 ? 3.357 -4.441 1.983 1 86.06 8 CYS B O 1
ATOM 670 N N . LEU B 1 9 ? 1.984 -2.936 1.03 1 93.44 9 LEU B N 1
ATOM 671 C CA . LEU B 1 9 ? 3.078 -2.283 0.319 1 93.44 9 LEU B CA 1
ATOM 672 C C . LEU B 1 9 ? 4.102 -1.713 1.297 1 93.44 9 LEU B C 1
ATOM 674 O O . LEU B 1 9 ? 5.309 -1.799 1.06 1 93.44 9 LEU B O 1
ATOM 678 N N . LEU B 1 10 ? 3.629 -1.252 2.35 1 94.69 10 LEU B N 1
ATOM 679 C CA . LEU B 1 10 ? 4.527 -0.738 3.377 1 94.69 10 LEU B CA 1
ATOM 680 C C . LEU B 1 10 ? 5.359 -1.862 3.986 1 94.69 10 LEU B C 1
ATOM 682 O O . LEU B 1 10 ? 6.566 -1.71 4.188 1 94.69 10 LEU B O 1
ATOM 686 N N . GLU B 1 11 ? 4.766 -3.004 4.234 1 92.94 11 GLU B N 1
ATOM 687 C CA . GLU B 1 11 ? 5.469 -4.168 4.766 1 92.94 11 GLU B CA 1
ATOM 688 C C . GLU B 1 11 ? 6.473 -4.711 3.756 1 92.94 11 GLU B C 1
ATOM 690 O O . GLU B 1 11 ? 7.434 -5.391 4.133 1 92.94 11 GLU B O 1
ATOM 695 N N . CYS B 1 12 ? 6.285 -4.316 2.5 1 92.62 12 CYS B N 1
ATOM 696 C CA . CYS B 1 12 ? 7.176 -4.742 1.43 1 92.62 12 CYS B CA 1
ATOM 697 C C . CYS B 1 12 ? 8.297 -3.729 1.219 1 92.62 12 CYS B C 1
ATOM 699 O O . CYS B 1 12 ? 9.172 -3.93 0.374 1 92.62 12 CYS B O 1
ATOM 701 N N . GLY B 1 13 ? 8.203 -2.625 1.932 1 93.44 13 GLY B N 1
ATOM 702 C CA . GLY B 1 13 ? 9.352 -1.734 1.93 1 93.44 13 GLY B CA 1
ATOM 703 C C . GLY B 1 13 ? 9.078 -0.409 1.243 1 93.44 13 GLY B C 1
ATOM 704 O O . GLY B 1 13 ? 10 0.384 1.025 1 93.44 13 GLY B O 1
ATOM 705 N N . ALA B 1 14 ? 7.879 -0.177 0.891 1 95.19 14 ALA B N 1
ATOM 706 C CA . ALA B 1 14 ? 7.539 1.12 0.312 1 95.19 14 ALA B CA 1
ATOM 707 C C . ALA B 1 14 ? 7.891 2.256 1.269 1 95.19 14 ALA B C 1
ATOM 709 O O . ALA B 1 14 ? 7.68 2.145 2.479 1 95.19 14 ALA B O 1
ATOM 710 N N . ASP B 1 15 ? 8.469 3.332 0.728 1 95.75 15 ASP B N 1
ATOM 711 C CA . ASP B 1 15 ? 8.805 4.516 1.518 1 95.75 15 ASP B CA 1
ATOM 712 C C . ASP B 1 15 ? 7.555 5.336 1.833 1 95.75 15 ASP B C 1
ATOM 714 O O . ASP B 1 15 ? 6.93 5.895 0.93 1 95.75 15 ASP B O 1
ATOM 718 N N . PRO B 1 16 ? 7.223 5.453 3.068 1 96.31 16 PRO B N 1
ATOM 719 C CA . PRO B 1 16 ? 6.004 6.191 3.424 1 96.31 16 PRO B CA 1
ATOM 720 C C . PRO B 1 16 ? 6.137 7.695 3.189 1 96.31 16 PRO B C 1
ATOM 722 O O . PRO B 1 16 ? 5.152 8.43 3.295 1 96.31 16 PRO B O 1
ATOM 725 N N . ASN B 1 17 ? 7.312 8.148 2.816 1 97.19 17 ASN B N 1
ATOM 726 C CA . ASN B 1 17 ? 7.547 9.578 2.67 1 97.19 17 ASN B CA 1
ATOM 727 C C . ASN B 1 17 ? 7.805 9.961 1.215 1 97.19 17 ASN B C 1
ATOM 729 O O . ASN B 1 17 ? 7.996 11.141 0.901 1 97.19 17 ASN B O 1
ATOM 733 N N . GLN B 1 18 ? 7.824 8.984 0.344 1 95.81 18 GLN B N 1
ATOM 734 C CA . GLN B 1 18 ? 8.023 9.289 -1.069 1 95.81 18 GLN B CA 1
ATOM 735 C C . GLN B 1 18 ? 6.805 10 -1.656 1 95.81 18 GLN B C 1
ATOM 737 O O . GLN B 1 18 ? 5.723 9.414 -1.744 1 95.81 18 GLN B O 1
ATOM 742 N N . PRO B 1 19 ? 7.043 11.188 -2.113 1 95.75 19 PRO B N 1
ATOM 743 C CA . PRO B 1 19 ? 5.887 11.93 -2.621 1 95.75 19 PRO B CA 1
ATOM 744 C C . PRO B 1 19 ? 5.367 11.383 -3.947 1 95.75 19 PRO B C 1
ATOM 746 O O . PRO B 1 19 ? 6.125 10.766 -4.707 1 95.75 19 PRO B O 1
ATOM 749 N N . ARG B 1 20 ? 4.066 11.578 -4.141 1 94.56 20 ARG B N 1
ATOM 750 C CA . ARG B 1 20 ? 3.461 11.234 -5.422 1 94.56 20 ARG B CA 1
ATOM 751 C C . ARG B 1 20 ? 4.125 11.992 -6.562 1 94.56 20 ARG B C 1
ATOM 753 O O . ARG B 1 20 ? 4.297 13.211 -6.488 1 94.56 20 ARG B O 1
ATOM 760 N N . GLN B 1 21 ? 4.383 11.281 -7.562 1 91.81 21 GLN B N 1
ATOM 761 C CA . GLN B 1 21 ? 5.164 11.844 -8.656 1 91.81 21 GLN B CA 1
ATOM 762 C C . GLN B 1 21 ? 4.367 12.914 -9.406 1 91.81 21 GLN B C 1
ATOM 764 O O . GLN B 1 21 ? 4.934 13.898 -9.875 1 91.81 21 GLN B O 1
ATOM 769 N N . SER B 1 22 ? 3.098 12.727 -9.477 1 92.31 22 SER B N 1
ATOM 770 C CA . SER B 1 22 ? 2.26 13.578 -10.312 1 92.31 22 SER B CA 1
ATOM 771 C C . SER B 1 22 ? 2.152 14.984 -9.734 1 92.31 22 SER B C 1
ATOM 773 O O . SER B 1 22 ? 2.111 15.969 -10.484 1 92.31 22 SER B O 1
ATOM 775 N N . ASP B 1 23 ? 2.117 15.141 -8.398 1 94.06 23 ASP B N 1
ATOM 776 C CA . ASP B 1 23 ? 1.829 16.453 -7.848 1 94.06 23 ASP B CA 1
ATOM 777 C C . ASP B 1 23 ? 2.682 16.734 -6.609 1 94.06 23 ASP B C 1
ATOM 779 O O . ASP B 1 23 ? 2.555 17.781 -5.98 1 94.06 23 ASP B O 1
ATOM 783 N N . GLY B 1 24 ? 3.539 15.734 -6.184 1 94.62 24 GLY B N 1
ATOM 784 C CA . GLY B 1 24 ? 4.418 15.938 -5.047 1 94.62 24 GLY B CA 1
ATOM 785 C C . GLY B 1 24 ? 3.732 15.711 -3.713 1 94.62 24 GLY B C 1
ATOM 786 O O . GLY B 1 24 ? 4.301 16 -2.658 1 94.62 24 GLY B O 1
ATOM 787 N N . ARG B 1 25 ? 2.479 15.156 -3.697 1 94.62 25 ARG B N 1
ATOM 788 C CA . ARG B 1 25 ? 1.717 14.945 -2.471 1 94.62 25 ARG B CA 1
ATOM 789 C C . ARG B 1 25 ? 2.328 13.828 -1.631 1 94.62 25 ARG B C 1
ATOM 791 O O . ARG B 1 25 ? 2.523 12.711 -2.119 1 94.62 25 ARG B O 1
ATOM 798 N N . PRO B 1 26 ? 2.654 14.195 -0.393 1 95.94 26 PRO B N 1
ATOM 799 C CA . PRO B 1 26 ? 3.121 13.109 0.473 1 95.94 26 PRO B CA 1
ATOM 800 C C . PRO B 1 26 ? 2.029 12.094 0.782 1 95.94 26 PRO B C 1
ATOM 802 O O . PRO B 1 26 ? 0.858 12.453 0.917 1 95.94 26 PRO B O 1
ATOM 805 N N . PRO B 1 27 ? 2.453 10.812 0.975 1 95.19 27 PRO B N 1
ATOM 806 C CA . PRO B 1 27 ? 1.484 9.75 1.238 1 95.19 27 PRO B CA 1
ATOM 807 C C . PRO B 1 27 ? 0.592 10.047 2.441 1 95.19 27 PRO B C 1
ATOM 809 O O . PRO B 1 27 ? -0.606 9.75 2.414 1 95.19 27 PRO B O 1
ATOM 812 N N . ILE B 1 28 ? 1.092 10.703 3.383 1 95.75 28 ILE B N 1
ATOM 813 C CA . ILE B 1 28 ? 0.342 10.938 4.609 1 95.75 28 ILE B CA 1
ATOM 814 C C . ILE B 1 28 ? -0.857 11.836 4.316 1 95.75 28 ILE B C 1
ATOM 816 O O . ILE B 1 28 ? -1.878 11.766 5.004 1 95.75 28 ILE B O 1
ATOM 820 N N . PHE B 1 29 ? -0.821 12.633 3.295 1 95.25 29 PHE B N 1
ATOM 821 C CA . PHE B 1 29 ? -1.928 13.516 2.947 1 95.25 29 PHE B CA 1
ATOM 822 C C . PHE B 1 29 ? -3.023 12.742 2.219 1 95.25 29 PHE B C 1
ATOM 824 O O . PHE B 1 29 ? -4.105 13.281 1.966 1 95.25 29 PHE B O 1
ATOM 831 N N . MET B 1 30 ? -2.824 11.555 2.023 1 89.06 30 MET B N 1
ATOM 832 C CA . MET B 1 30 ? -3.879 10.711 1.471 1 89.06 30 MET B CA 1
ATOM 833 C C . MET B 1 30 ? -4.676 10.039 2.584 1 89.06 30 MET B C 1
ATOM 835 O O . MET B 1 30 ? -5.699 9.406 2.326 1 89.06 30 MET B O 1
ATOM 839 N N . ALA B 1 31 ? -4.316 10.172 3.762 1 92.56 31 ALA B N 1
ATOM 840 C CA . ALA B 1 31 ? -4.918 9.5 4.91 1 92.56 31 ALA B CA 1
ATOM 841 C C . ALA B 1 31 ? -5.766 10.469 5.73 1 92.56 31 ALA B C 1
ATOM 843 O O . ALA B 1 31 ? -6.098 10.195 6.883 1 92.56 31 ALA B O 1
ATOM 844 N N . LEU B 1 32 ? -6.203 11.492 5.18 1 93.69 32 LEU B N 1
ATOM 845 C CA . LEU B 1 32 ? -6.809 12.609 5.895 1 93.69 32 LEU B CA 1
ATOM 846 C C . LEU B 1 32 ? -8.148 12.203 6.508 1 93.69 32 LEU B C 1
ATOM 848 O O . LEU B 1 32 ? -8.68 12.906 7.371 1 93.69 32 LEU B O 1
ATOM 8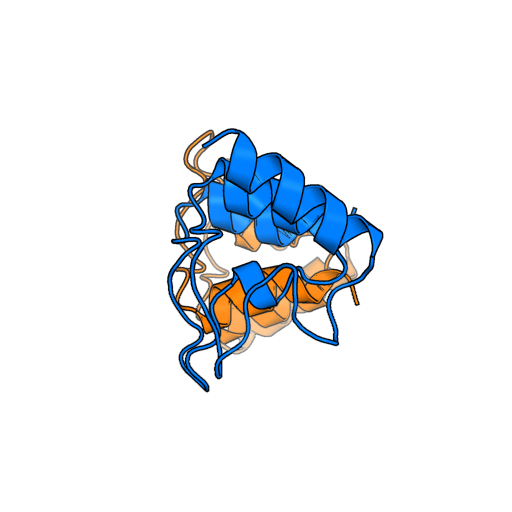52 N N . GLU B 1 33 ? -8.695 11.07 6.105 1 93 33 GLU B N 1
ATOM 853 C CA . GLU B 1 33 ? -9.969 10.602 6.641 1 93 33 GLU B CA 1
ATOM 854 C C . GLU B 1 33 ? -9.898 9.133 7.047 1 93 33 GLU B C 1
ATOM 856 O O . GLU B 1 33 ? -10.93 8.477 7.195 1 93 33 GLU B O 1
ATOM 861 N N . ASP B 1 34 ? -8.719 8.648 7.191 1 90.81 34 ASP B N 1
ATOM 862 C CA . ASP B 1 34 ? -8.523 7.223 7.43 1 90.81 34 ASP B CA 1
ATOM 863 C C . ASP B 1 34 ? -7.523 6.984 8.562 1 90.81 34 ASP B C 1
ATOM 865 O O . ASP B 1 34 ? -6.316 6.91 8.32 1 90.81 34 ASP B O 1
ATOM 869 N N . GLU B 1 35 ? -8.125 6.664 9.672 1 92.62 35 GLU B N 1
ATOM 870 C CA . GLU B 1 35 ? -7.285 6.477 10.852 1 92.62 35 GLU B CA 1
ATOM 871 C C . GLU B 1 35 ? -6.34 5.289 10.68 1 92.62 35 GLU B C 1
ATOM 873 O O . GLU B 1 35 ? -5.176 5.348 11.078 1 92.62 35 GLU B O 1
ATOM 878 N N . SER B 1 36 ? -6.859 4.289 10.133 1 90.12 36 SER B N 1
ATOM 879 C CA . SER B 1 36 ? -6.066 3.078 9.945 1 90.12 36 SER B CA 1
ATOM 880 C C . SER B 1 36 ? -4.879 3.33 9.023 1 90.12 36 SER B C 1
ATOM 882 O O . SER B 1 36 ? -3.787 2.805 9.25 1 90.12 36 SER B O 1
ATOM 884 N N . LEU B 1 37 ? -5.098 4.082 7.996 1 92.31 37 LEU B N 1
ATOM 885 C CA . LEU B 1 37 ? -4.008 4.395 7.078 1 92.31 37 LEU B CA 1
ATOM 886 C C . LEU B 1 37 ? -2.977 5.297 7.742 1 92.31 37 LEU B C 1
ATOM 888 O O . LEU B 1 37 ? -1.772 5.121 7.543 1 92.31 37 LEU B O 1
ATOM 892 N N . VAL B 1 38 ? -3.41 6.285 8.547 1 94.25 38 VAL B N 1
ATOM 893 C CA . VAL B 1 38 ? -2.484 7.117 9.297 1 94.25 38 VAL B CA 1
ATOM 894 C C . VAL B 1 38 ? -1.596 6.238 10.18 1 94.25 38 VAL B C 1
ATOM 896 O O . VAL B 1 38 ? -0.369 6.363 10.156 1 94.25 38 VAL B O 1
ATOM 899 N N . GLU B 1 39 ? -2.172 5.336 10.844 1 93.94 39 GLU B N 1
ATOM 900 C CA . GLU B 1 39 ? -1.434 4.465 11.758 1 93.94 39 GLU B CA 1
ATOM 901 C C . GLU B 1 39 ? -0.412 3.619 11 1 93.94 39 GLU B C 1
ATOM 903 O O . GLU B 1 39 ? 0.726 3.465 11.453 1 93.94 39 GLU B O 1
ATOM 908 N N . ALA B 1 40 ? -0.802 3.096 9.914 1 92.5 40 ALA B N 1
ATOM 909 C CA . ALA B 1 40 ? 0.095 2.271 9.109 1 92.5 40 ALA B CA 1
ATOM 910 C C . ALA B 1 40 ? 1.291 3.08 8.617 1 92.5 40 ALA B C 1
ATOM 912 O O . ALA B 1 40 ? 2.434 2.625 8.703 1 92.5 40 ALA B O 1
ATOM 913 N N . LEU B 1 41 ? 0.99 4.25 8.109 1 95.81 41 LEU B N 1
ATOM 914 C CA . LEU B 1 41 ? 2.053 5.109 7.602 1 95.81 41 LEU B CA 1
ATOM 915 C C . LEU B 1 41 ? 3.01 5.512 8.719 1 95.81 41 LEU B C 1
ATOM 917 O O . LEU B 1 41 ? 4.23 5.418 8.562 1 95.81 41 LEU B O 1
ATOM 921 N N . VAL B 1 42 ? 2.518 5.895 9.852 1 96.12 42 VAL B N 1
ATOM 922 C CA . VAL B 1 42 ? 3.324 6.328 10.984 1 96.12 42 VAL B CA 1
ATOM 923 C C . VAL B 1 42 ? 4.188 5.164 11.477 1 96.12 42 VAL B C 1
ATOM 925 O O . VAL B 1 42 ? 5.375 5.34 11.758 1 96.12 42 VAL B O 1
ATOM 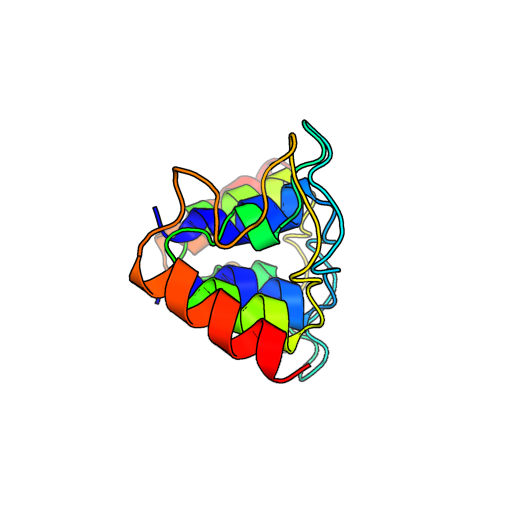928 N N . LYS B 1 43 ? 3.574 4.035 11.578 1 94.94 43 LYS B N 1
ATOM 929 C CA . LYS B 1 43 ? 4.305 2.844 12.008 1 94.94 43 LYS B CA 1
ATOM 930 C C . LYS B 1 43 ? 5.508 2.58 11.109 1 94.94 43 LYS B C 1
ATOM 932 O O . LYS B 1 43 ? 6.531 2.066 11.57 1 94.94 43 LYS B O 1
ATOM 937 N N . HIS B 1 44 ? 5.441 3.041 9.898 1 95.75 44 HIS B N 1
ATOM 938 C CA . HIS B 1 44 ? 6.508 2.758 8.938 1 95.75 44 HIS B CA 1
ATOM 939 C C . HIS B 1 44 ? 7.379 3.988 8.711 1 95.75 44 HIS B C 1
ATOM 941 O O . HIS B 1 44 ? 8.172 4.023 7.766 1 95.75 44 HIS B O 1
ATOM 947 N N . GLY B 1 45 ? 7.137 5.078 9.484 1 96.38 45 GLY B N 1
ATOM 948 C CA . GLY B 1 45 ? 8.102 6.164 9.539 1 96.38 45 GLY B CA 1
ATOM 949 C C . GLY B 1 45 ? 7.648 7.406 8.789 1 96.38 45 GLY B C 1
ATOM 950 O O . GLY B 1 45 ? 8.469 8.242 8.414 1 96.38 45 GLY B O 1
ATOM 951 N N . ALA B 1 46 ? 6.383 7.461 8.586 1 96.69 46 ALA B N 1
ATOM 952 C CA . ALA B 1 46 ? 5.879 8.656 7.906 1 96.69 46 ALA B CA 1
ATOM 953 C C . ALA B 1 46 ? 6.191 9.914 8.711 1 96.69 46 ALA B C 1
ATOM 955 O O . ALA B 1 46 ? 6.082 9.914 9.945 1 96.69 46 ALA B O 1
ATOM 956 N N . ASP B 1 47 ? 6.547 10.977 7.996 1 96.81 47 ASP B N 1
ATOM 957 C CA . ASP B 1 47 ? 6.816 12.273 8.602 1 96.81 47 ASP B CA 1
ATOM 958 C C . ASP B 1 47 ? 5.531 13.078 8.773 1 96.81 47 ASP B C 1
ATOM 960 O O . ASP B 1 47 ? 4.98 13.602 7.805 1 96.81 47 ASP B O 1
ATOM 964 N N . LEU B 1 48 ? 5.145 13.305 9.984 1 96.81 48 LEU B N 1
ATOM 965 C CA . LEU B 1 48 ? 3.887 13.984 10.289 1 96.81 48 LEU B CA 1
ATOM 966 C C . LEU B 1 48 ? 4.055 15.492 10.219 1 96.81 48 LEU B C 1
ATOM 968 O O . LEU B 1 48 ? 3.07 16.234 10.273 1 96.81 48 LEU B O 1
ATOM 972 N N . PHE B 1 49 ? 5.211 15.898 10.055 1 96.06 49 PHE B N 1
ATOM 973 C CA . PHE B 1 49 ? 5.477 17.328 10.102 1 96.06 49 PHE B CA 1
ATOM 974 C C . PHE B 1 49 ? 5.59 17.906 8.695 1 96.06 49 PHE B C 1
ATOM 976 O O . PHE B 1 49 ? 5.707 19.125 8.523 1 96.06 49 PHE B O 1
ATOM 983 N N . LYS B 1 50 ? 5.512 17.031 7.746 1 94.25 50 LYS B N 1
ATOM 984 C CA . LYS B 1 50 ? 5.547 17.5 6.363 1 94.25 50 LYS B CA 1
ATOM 985 C C . LYS B 1 50 ? 4.324 18.359 6.043 1 94.25 50 LYS B C 1
ATOM 987 O O . LYS B 1 50 ? 3.215 18.062 6.484 1 94.25 50 LYS B O 1
ATOM 992 N N . THR B 1 51 ? 4.633 19.406 5.246 1 96.31 51 THR B N 1
ATOM 993 C CA . THR B 1 51 ? 3.537 20.219 4.738 1 96.31 51 THR B CA 1
ATOM 994 C C . THR B 1 51 ? 3.301 19.953 3.254 1 96.31 51 THR B C 1
ATOM 996 O O . THR B 1 51 ? 4.152 19.359 2.582 1 96.31 51 THR B O 1
ATOM 999 N N . PHE B 1 52 ? 2.129 20.25 2.881 1 97.12 52 PHE B N 1
ATOM 1000 C CA . PHE B 1 52 ? 1.74 20.125 1.481 1 97.12 52 PHE B CA 1
ATOM 1001 C C . PHE B 1 52 ? 0.896 21.312 1.048 1 97.12 52 PHE B C 1
ATOM 1003 O O . PHE B 1 52 ? -0.142 21.594 1.648 1 97.12 52 PHE B O 1
ATOM 1010 N N . GLN B 1 53 ? 1.425 22.047 0.093 1 96.81 53 GLN B N 1
ATOM 1011 C CA . GLN B 1 53 ? 0.737 23.219 -0.429 1 96.81 53 GLN B CA 1
ATOM 1012 C C . GLN B 1 53 ? 0.417 24.219 0.686 1 96.81 53 GLN B C 1
ATOM 1014 O O . GLN B 1 53 ? -0.679 24.781 0.729 1 96.81 53 GLN B O 1
ATOM 1019 N N . GLY B 1 54 ? 1.315 24.188 1.664 1 96.44 54 GLY B N 1
ATOM 1020 C CA . GLY B 1 54 ? 1.219 25.188 2.723 1 96.44 54 GLY B CA 1
ATOM 1021 C C . GLY B 1 54 ? 0.424 24.703 3.922 1 96.44 54 GLY B C 1
ATOM 1022 O O . GLY B 1 54 ? 0.297 25.422 4.918 1 96.44 54 GLY B O 1
ATOM 1023 N N . TRP B 1 55 ? -0.117 23.547 3.814 1 97.31 55 TRP B N 1
ATOM 1024 C CA . TRP B 1 55 ? -0.962 23.047 4.898 1 97.31 55 TRP B CA 1
ATOM 1025 C C . TRP B 1 55 ? -0.217 22.031 5.746 1 97.31 55 TRP B C 1
ATOM 1027 O O . TRP B 1 55 ? 0.501 21.172 5.219 1 97.31 55 TRP B O 1
ATOM 1037 N N . ARG B 1 56 ? -0.479 22.188 7.008 1 96.19 56 ARG B N 1
ATOM 1038 C CA . ARG B 1 56 ? -0.168 21.078 7.918 1 96.19 56 ARG B CA 1
ATOM 1039 C C . ARG B 1 56 ? -1.244 20 7.859 1 96.19 56 ARG B C 1
ATOM 1041 O O . ARG B 1 56 ? -2.4 20.281 7.535 1 96.19 56 ARG B O 1
ATOM 1048 N N . LEU B 1 57 ? -0.784 18.797 8.242 1 96.5 57 LEU B N 1
ATOM 1049 C CA . LEU B 1 57 ? -1.702 17.672 8.219 1 96.5 57 LEU B CA 1
ATOM 1050 C C . LEU B 1 57 ? -2.916 17.938 9.102 1 96.5 57 LEU B C 1
ATOM 1052 O O . LEU B 1 57 ? -4.055 17.703 8.688 1 96.5 57 LEU B O 1
ATOM 1056 N N . ASP B 1 58 ? -2.723 18.406 10.328 1 96.12 58 ASP B N 1
ATOM 1057 C CA . ASP B 1 58 ? -3.793 18.547 11.312 1 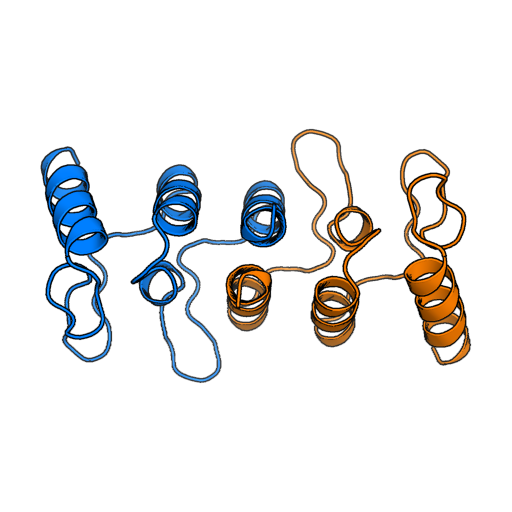96.12 58 ASP B CA 1
ATOM 1058 C C . ASP B 1 58 ? -4.625 19.797 11.023 1 96.12 58 ASP B C 1
ATOM 1060 O O . ASP B 1 58 ? -5.723 19.953 11.562 1 96.12 58 ASP B O 1
ATOM 1064 N N . ALA B 1 59 ? -4.176 20.688 10.109 1 96.12 59 ALA B N 1
ATOM 1065 C CA . ALA B 1 59 ? -4.848 21.969 9.867 1 96.12 59 ALA B CA 1
ATOM 1066 C C . ALA B 1 59 ? -5.438 22.016 8.461 1 96.12 59 ALA B C 1
ATOM 1068 O O . ALA B 1 59 ? -6.098 22.984 8.094 1 96.12 59 ALA B O 1
ATOM 1069 N N . HIS B 1 60 ? -5.199 20.984 7.691 1 97.25 60 HIS B N 1
ATOM 1070 C CA . HIS B 1 60 ? -5.754 20.953 6.344 1 97.25 60 HIS B CA 1
ATOM 1071 C C . HIS B 1 60 ? -7.281 20.922 6.379 1 97.25 60 HIS B C 1
ATOM 1073 O O . HIS B 1 60 ? -7.875 20.219 7.191 1 97.25 60 HIS B O 1
ATOM 1079 N N . PRO B 1 61 ? -7.898 21.609 5.434 1 96.25 61 PRO B N 1
ATOM 1080 C CA . PRO B 1 61 ? -9.359 21.703 5.473 1 96.25 61 PRO B CA 1
ATOM 1081 C C . PRO B 1 61 ? -10.047 20.359 5.273 1 96.25 61 PRO B C 1
ATOM 1083 O O . PRO B 1 61 ? -11.156 20.141 5.777 1 96.25 61 PRO B O 1
ATOM 1086 N N . ASP B 1 62 ? -9.422 19.516 4.637 1 94.81 62 ASP B N 1
ATOM 1087 C CA . ASP B 1 62 ? -10.016 18.219 4.348 1 94.81 62 ASP B CA 1
ATOM 1088 C C . ASP B 1 62 ? -9.727 17.219 5.465 1 94.81 62 ASP B C 1
ATOM 1090 O O . ASP B 1 62 ? -10.25 16.109 5.457 1 94.81 62 ASP B O 1
ATOM 1094 N N . THR B 1 63 ? -8.93 17.531 6.359 1 97.19 63 THR B N 1
ATOM 1095 C CA . THR B 1 63 ? -8.633 16.609 7.449 1 97.19 63 THR B CA 1
ATOM 1096 C C . THR B 1 63 ? -9.828 16.469 8.391 1 97.19 63 THR B C 1
ATOM 1098 O O . THR B 1 63 ? -10.312 17.469 8.93 1 97.19 63 THR B O 1
ATOM 1101 N N . SER B 1 64 ? -10.258 15.281 8.547 1 97.12 64 SER B N 1
ATOM 1102 C CA . SER B 1 64 ? -11.375 15.055 9.461 1 97.12 64 SER B CA 1
ATOM 1103 C C . SER B 1 64 ? -10.977 15.359 10.898 1 97.12 64 SER B C 1
ATOM 1105 O O . SER B 1 64 ? -9.82 15.188 11.281 1 97.12 64 SER B O 1
ATOM 1107 N N . PRO B 1 65 ? -11.961 15.742 11.664 1 97.5 65 PRO B N 1
ATOM 1108 C CA . PRO B 1 65 ? -11.648 16.125 13.047 1 97.5 65 PRO B CA 1
ATOM 1109 C C . PRO B 1 65 ? -11 14.992 13.836 1 97.5 65 PRO B C 1
ATOM 1111 O O . PRO B 1 65 ? -9.992 15.211 14.523 1 97.5 65 PRO B O 1
ATOM 1114 N N . PRO B 1 66 ? -11.484 13.812 13.727 1 97.5 66 PRO B N 1
ATOM 1115 C CA . PRO B 1 66 ? -10.805 12.742 14.461 1 97.5 66 PRO B CA 1
ATOM 1116 C C . PRO B 1 66 ? -9.352 12.57 14.039 1 97.5 66 PRO B C 1
ATOM 1118 O O . PRO B 1 66 ? -8.484 12.312 14.883 1 97.5 66 PRO B O 1
ATOM 1121 N N . ILE B 1 67 ? -9.109 12.68 12.766 1 97.62 67 ILE B N 1
ATOM 1122 C CA . ILE B 1 67 ? -7.746 12.539 12.266 1 97.62 67 ILE B CA 1
ATOM 1123 C C . ILE B 1 67 ? -6.891 13.695 12.773 1 97.62 67 ILE B C 1
ATOM 1125 O O . ILE B 1 67 ? -5.75 13.5 13.195 1 97.62 67 ILE B O 1
ATOM 1129 N N . ALA B 1 68 ? -7.469 14.898 12.719 1 97.81 68 ALA B N 1
ATOM 1130 C CA . ALA B 1 68 ? -6.75 16.062 13.211 1 97.81 68 ALA B CA 1
ATOM 1131 C C . ALA B 1 68 ? -6.332 15.883 14.672 1 97.81 68 ALA B C 1
ATOM 1133 O O . ALA B 1 68 ? -5.188 16.172 15.031 1 97.81 68 ALA B O 1
ATOM 1134 N N . ARG B 1 69 ? -7.195 15.398 15.406 1 97.44 69 ARG B N 1
ATOM 1135 C CA . ARG B 1 69 ? -6.91 15.172 16.812 1 97.44 69 ARG B CA 1
ATOM 1136 C C . ARG B 1 69 ? -5.824 14.117 17 1 97.44 69 ARG B C 1
ATOM 1138 O O . ARG B 1 69 ? -4.914 14.281 17.812 1 97.44 69 ARG B O 1
ATOM 1145 N N . MET B 1 70 ? -5.984 13.109 16.234 1 97.06 70 MET B N 1
ATOM 1146 C CA . MET B 1 70 ? -5 12.031 16.297 1 97.06 70 MET B CA 1
ATOM 1147 C C . MET B 1 70 ? -3.611 12.539 15.922 1 97.06 70 MET B C 1
ATOM 1149 O O . MET B 1 70 ? -2.631 12.227 16.609 1 97.06 70 MET B O 1
ATOM 1153 N N . ILE B 1 71 ? -3.529 13.297 14.898 1 97.06 71 ILE B N 1
ATOM 1154 C CA . ILE B 1 71 ? -2.256 13.82 14.422 1 97.06 71 ILE B CA 1
ATOM 1155 C C . ILE B 1 71 ? -1.635 14.719 15.484 1 97.06 71 ILE B C 1
ATOM 1157 O O . ILE B 1 71 ? -0.434 14.633 15.758 1 97.06 71 ILE B O 1
ATOM 1161 N N . LYS B 1 72 ? -2.377 15.523 16.078 1 96.19 72 LYS B N 1
ATOM 1162 C CA . LYS B 1 72 ? -1.884 16.406 17.125 1 96.19 72 LYS B CA 1
ATOM 1163 C C . LYS B 1 72 ? -1.307 15.602 18.297 1 96.19 72 LYS B C 1
ATOM 1165 O O . LYS B 1 72 ? -0.224 15.922 18.797 1 96.19 72 LYS B O 1
ATOM 1170 N N . LYS B 1 73 ? -2.018 14.594 18.609 1 96.12 73 LYS B N 1
ATOM 1171 C CA . LYS B 1 73 ? -1.554 13.75 19.703 1 96.12 73 LYS B CA 1
ATOM 1172 C C . LYS B 1 73 ? -0.246 13.055 19.344 1 96.12 73 LYS B C 1
ATOM 1174 O O . LYS B 1 73 ? 0.683 13 20.156 1 96.12 73 LYS B O 1
ATOM 1179 N N . LEU B 1 74 ? -0.151 12.523 18.156 1 95.44 74 LEU B N 1
ATOM 1180 C CA . LEU B 1 74 ? 1.039 11.812 17.703 1 95.44 74 LEU B CA 1
ATOM 1181 C C . LEU B 1 74 ? 2.24 12.75 17.641 1 95.44 74 LEU B C 1
ATOM 1183 O O . LEU B 1 74 ? 3.348 12.375 18.031 1 95.44 74 LEU B O 1
ATOM 1187 N N . ARG B 1 75 ? 2.014 13.953 17.203 1 94.31 75 ARG B N 1
ATOM 1188 C CA . ARG B 1 75 ? 3.09 14.93 17.078 1 94.31 75 ARG B CA 1
ATOM 1189 C C . ARG B 1 75 ? 3.645 15.312 18.453 1 94.31 75 ARG B C 1
ATOM 1191 O O . ARG B 1 75 ? 4.848 15.547 18.594 1 94.31 75 ARG B O 1
ATOM 1198 N N . GLN B 1 76 ? 2.846 15.328 19.391 1 92.88 76 GLN B N 1
ATOM 1199 C CA . GLN B 1 76 ? 3.252 15.688 20.75 1 92.88 76 GLN B CA 1
ATOM 1200 C C . GLN B 1 76 ? 4.113 14.602 21.375 1 92.88 76 GLN B C 1
ATOM 1202 O O . GLN B 1 76 ? 4.934 14.875 22.25 1 92.88 76 GLN B O 1
ATOM 1207 N N . SER B 1 77 ? 3.873 13.422 20.891 1 88.06 77 SER B N 1
ATOM 1208 C CA . SER B 1 77 ? 4.59 12.289 21.469 1 88.06 77 SER B CA 1
ATOM 1209 C C . SER B 1 77 ? 5.906 12.039 20.734 1 88.06 77 SER B C 1
ATOM 1211 O O . SER B 1 77 ? 6.648 11.117 21.078 1 88.06 77 SER B O 1
ATOM 1213 N N . MET B 1 78 ? 6.23 12.773 19.812 1 84 78 MET B N 1
ATOM 1214 C CA . MET B 1 78 ? 7.457 12.57 19.047 1 84 78 MET B CA 1
ATOM 1215 C C . MET B 1 78 ? 8.562 13.492 19.531 1 84 78 MET B C 1
ATOM 1217 O O . MET B 1 78 ? 8.289 14.531 20.141 1 84 78 MET B O 1
#

InterPro domains:
  IPR036770 Ankyrin repeat-containing domain superfamily [G3DSA:1.25.40.20] (1-60)
  IPR036770 Ankyrin repeat-containing domain superfamily [SSF48403] (3-48)

pLDDT: mean 92.32, std 9.9, range [39.16, 97.81]

Organism: Trypanosoma cruzi (strain CL Brener) (NCBI:txid353153)

Nearest PDB structures (foldseek):
  3d9h-assembly1_A  TM=7.306E-01  e=5.230E-02  Homo sapiens
  5mad-assembly1_A  TM=7.124E-01  e=5.919E-02  synthetic construct
  3eu9-assembly1_A  TM=6.888E-01  e=3.564E-01  Homo sapiens
  3d9h-assembly1_A  TM=7.151E-01  e=5.110E-02  Homo sapiens
  5mad-assembly1_A  TM=7.126E-01  e=6.954E-02  synthetic construct

Solvent-accessible surface area (backbone atoms only — not comparable to full-atom values): 8750 Å² total; per-residue (Å²): 124,50,68,50,50,33,47,46,44,44,54,24,63,35,62,39,62,40,34,21,69,89,78,57,50,43,49,68,72,72,26,33,80,32,66,69,52,42,51,50,34,46,75,63,64,32,66,77,79,54,65,56,96,86,29,45,61,57,69,30,87,76,34,33,67,72,45,22,53,50,46,53,54,54,60,68,73,101,126,50,67,51,50,35,49,46,45,44,54,25,62,35,63,41,62,39,35,22,69,90,79,58,50,43,49,68,72,73,27,34,84,32,66,69,52,42,49,50,34,47,76,63,64,33,65,77,79,54,66,57,96,85,29,44,60,59,68,29,89,74,31,33,67,72,46,21,52,49,46,52,55,53,58,69,72,101

Secondary structure (DSSP, 8-state):
-TTHHHHHHHHTT--TTPPPTTT---GGGG-TT-HHHHHHHHHTT--TT--BTTB-GGG-TTS-HHHHHHHHHHHHT-/-TT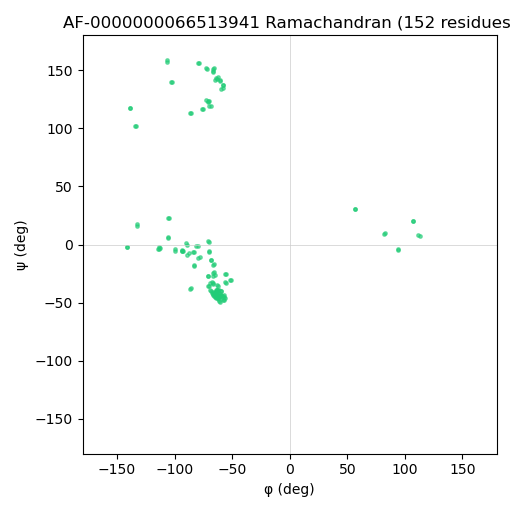HHHHHHHHTT--TTPPPTTT---GGGG-TT-HHHHHHHHHTT--TT--BTTB-GGG-TTS-HHHHHHHHHHHHT-